Protein AF-A1ZMY4-F1 (afdb_monomer_lite)

Secondary structure (DSSP, 8-state):
-HHHHHT-HHHHHHHT----------TTSTTHHHHHHHHHHHHHHHHBPPP-TTS---B---------

Foldseek 3Di:
DVVVQLVDPVSCVVVVHDDDDQDADDPPDPCNVVSVVVVVVVCDPQQWDPQDPVRDIDGDDDDDDDDD

Structure (mmCIF, N/CA/C/O backbone):
data_AF-A1ZMY4-F1
#
_entry.id   AF-A1ZMY4-F1
#
loop_
_atom_site.group_PDB
_atom_site.id
_atom_site.type_symbol
_atom_site.label_atom_id
_atom_site.label_alt_id
_atom_site.label_comp_id
_atom_site.label_asym_id
_atom_site.label_entity_id
_atom_site.label_seq_id
_atom_site.pdbx_PDB_ins_code
_atom_site.Cartn_x
_atom_site.Cartn_y
_atom_site.Cartn_z
_atom_site.occupancy
_atom_site.B_iso_or_equiv
_atom_site.auth_seq_id
_atom_site.auth_comp_id
_atom_site.auth_asym_id
_atom_site.auth_atom_id
_atom_site.pdbx_PDB_model_num
ATOM 1 N N . MET A 1 1 ? -10.938 -17.053 -8.968 1.00 55.06 1 MET A N 1
ATOM 2 C CA . MET A 1 1 ? -12.220 -17.042 -8.209 1.00 55.06 1 MET A CA 1
ATOM 3 C C . MET A 1 1 ? -12.250 -15.994 -7.087 1.00 55.06 1 MET A C 1
ATOM 5 O O . MET A 1 1 ? -13.295 -15.386 -6.895 1.00 55.06 1 MET A O 1
ATOM 9 N N . LEU A 1 2 ? -11.143 -15.749 -6.365 1.00 57.00 2 LEU A N 1
ATOM 10 C CA . LEU A 1 2 ? -11.051 -14.679 -5.353 1.00 57.00 2 LEU A CA 1
ATOM 11 C C . LEU A 1 2 ? -10.872 -13.288 -5.992 1.00 57.00 2 LEU A C 1
ATOM 13 O O . LEU A 1 2 ? -11.578 -12.351 -5.648 1.00 57.00 2 LEU A O 1
ATOM 17 N N . THR A 1 3 ? -10.006 -13.186 -7.002 1.00 59.59 3 THR A N 1
ATOM 18 C CA . THR A 1 3 ? -9.692 -11.948 -7.735 1.00 59.59 3 THR A CA 1
ATOM 19 C C . THR A 1 3 ? -10.903 -11.310 -8.409 1.00 59.59 3 THR A C 1
ATOM 21 O O . THR A 1 3 ? -11.136 -10.124 -8.216 1.00 59.59 3 THR A O 1
ATOM 24 N N . GLN A 1 4 ? -11.735 -12.087 -9.115 1.00 61.28 4 GLN A N 1
ATOM 25 C CA . GLN A 1 4 ? -12.989 -11.567 -9.687 1.00 61.28 4 GLN A CA 1
ATOM 26 C C . GLN A 1 4 ? -13.941 -11.012 -8.619 1.00 61.28 4 GLN A C 1
ATOM 28 O O . GLN A 1 4 ? -14.645 -10.042 -8.873 1.00 61.28 4 GLN A O 1
ATOM 33 N N . LYS A 1 5 ? -13.969 -11.620 -7.424 1.00 61.84 5 LYS A N 1
ATOM 34 C CA . LYS A 1 5 ? -14.819 -11.165 -6.315 1.00 61.84 5 LYS A CA 1
ATOM 35 C C . LYS A 1 5 ? -14.273 -9.891 -5.668 1.00 61.84 5 LYS A C 1
ATOM 37 O O . LYS A 1 5 ? -15.065 -9.044 -5.284 1.00 61.84 5 LYS A O 1
ATOM 42 N N . LEU A 1 6 ? -12.949 -9.734 -5.600 1.00 66.88 6 LEU A N 1
ATOM 43 C CA . LEU A 1 6 ? -12.289 -8.516 -5.111 1.00 66.88 6 LEU A CA 1
ATOM 44 C C . LEU A 1 6 ? -12.415 -7.334 -6.089 1.00 66.88 6 LEU A C 1
ATOM 46 O O . LEU A 1 6 ? -12.292 -6.191 -5.669 1.00 66.88 6 LEU A O 1
ATOM 50 N N . LEU A 1 7 ? -12.695 -7.587 -7.373 1.00 69.44 7 LEU A N 1
ATOM 51 C CA . LEU A 1 7 ? -13.043 -6.533 -8.337 1.00 69.44 7 LEU A CA 1
ATOM 52 C C . LEU A 1 7 ? -14.452 -5.960 -8.105 1.00 69.44 7 LEU A C 1
ATOM 54 O O . LEU A 1 7 ? -14.759 -4.880 -8.604 1.00 69.44 7 LEU A O 1
ATOM 58 N N . ASN A 1 8 ? -15.313 -6.663 -7.361 1.00 78.88 8 ASN A N 1
ATOM 59 C CA . ASN A 1 8 ? -16.654 -6.193 -7.044 1.00 78.88 8 ASN A CA 1
ATOM 60 C C . ASN A 1 8 ? -16.658 -5.435 -5.707 1.00 78.88 8 ASN A C 1
ATOM 62 O O . ASN A 1 8 ? -16.551 -6.026 -4.630 1.00 78.88 8 ASN A O 1
ATOM 66 N N . HIS A 1 9 ? -16.837 -4.117 -5.787 1.00 71.56 9 HIS A N 1
ATOM 67 C CA . HIS A 1 9 ? -16.865 -3.221 -4.631 1.00 71.56 9 HIS A CA 1
ATOM 68 C C . HIS A 1 9 ? -17.951 -3.584 -3.597 1.00 71.56 9 HIS A C 1
ATOM 70 O O . HIS A 1 9 ? -17.729 -3.452 -2.391 1.00 71.56 9 HIS A O 1
ATOM 76 N N . ASP A 1 10 ? -19.105 -4.102 -4.027 1.00 82.31 10 ASP A N 1
ATOM 77 C CA . ASP A 1 10 ? -20.181 -4.488 -3.105 1.00 82.31 10 ASP A CA 1
ATOM 78 C C . ASP A 1 10 ? -19.814 -5.724 -2.278 1.00 82.31 10 ASP A C 1
ATOM 80 O O . ASP A 1 10 ? -20.143 -5.812 -1.092 1.00 82.31 10 ASP A O 1
ATOM 84 N N . GLU A 1 11 ? -19.083 -6.669 -2.871 1.00 82.44 11 GLU A N 1
ATOM 85 C CA . GLU A 1 11 ? -18.584 -7.851 -2.164 1.00 82.44 11 GLU A CA 1
ATOM 86 C C . GLU A 1 11 ? -17.482 -7.491 -1.159 1.00 82.44 11 GLU A C 1
ATOM 88 O O . GLU A 1 11 ? -17.475 -8.026 -0.045 1.00 82.44 11 GLU A O 1
ATOM 93 N N . LEU A 1 12 ? -16.605 -6.538 -1.499 1.00 81.94 12 LEU A N 1
ATOM 94 C CA . LEU A 1 12 ? -15.613 -5.983 -0.568 1.00 81.94 12 LEU A CA 1
ATOM 95 C C . LEU A 1 12 ? -16.286 -5.357 0.657 1.00 81.94 12 LEU A C 1
ATOM 97 O O . LEU A 1 12 ? -15.942 -5.680 1.799 1.00 81.94 12 LEU A O 1
ATOM 101 N N . LYS A 1 13 ? -17.315 -4.535 0.426 1.00 82.25 13 LYS A N 1
ATOM 102 C CA . LYS A 1 13 ? -18.068 -3.867 1.492 1.00 82.25 13 LYS A CA 1
ATOM 103 C C . LYS A 1 13 ? -18.790 -4.863 2.399 1.00 82.25 13 LYS A C 1
ATOM 105 O O . LYS A 1 13 ? -18.717 -4.728 3.620 1.00 82.25 13 LYS A O 1
ATOM 110 N N . LYS A 1 14 ? -19.434 -5.894 1.835 1.00 88.19 14 LYS A N 1
ATOM 111 C CA . LYS A 1 14 ? -20.071 -6.972 2.619 1.00 88.19 14 LYS A CA 1
ATOM 112 C C . LYS A 1 14 ? -19.070 -7.708 3.507 1.00 88.19 14 LYS A C 1
ATOM 114 O O . LYS A 1 14 ? -19.388 -8.032 4.648 1.00 88.19 14 LYS A O 1
ATOM 119 N N . LYS A 1 15 ? -17.864 -7.965 2.994 1.00 84.56 15 LYS A N 1
ATOM 120 C CA . LYS A 1 15 ? -16.795 -8.660 3.727 1.00 84.56 15 LYS A CA 1
ATOM 121 C C . LYS A 1 15 ? -16.004 -7.750 4.668 1.00 84.56 15 LYS A C 1
ATOM 123 O O . LYS A 1 15 ? -15.202 -8.271 5.435 1.00 84.56 15 LYS A O 1
ATOM 128 N N . LYS A 1 16 ? -16.251 -6.433 4.645 1.00 84.75 16 LYS A N 1
ATOM 129 C CA . LYS A 1 16 ? -15.497 -5.412 5.393 1.00 84.75 16 LYS A CA 1
ATOM 130 C C . LYS A 1 16 ? -13.992 -5.485 5.107 1.00 84.75 16 LYS A C 1
ATOM 132 O O . LYS A 1 16 ? -13.176 -5.376 6.018 1.00 84.75 16 LYS A O 1
ATOM 137 N N . ILE A 1 17 ? -13.647 -5.714 3.841 1.00 81.69 17 ILE A N 1
ATOM 138 C CA . ILE A 1 17 ? -12.265 -5.780 3.364 1.00 81.69 17 ILE A CA 1
ATOM 139 C C . ILE A 1 17 ? -12.011 -4.554 2.498 1.00 81.69 17 ILE A C 1
ATOM 141 O O . ILE A 1 17 ? -12.698 -4.355 1.498 1.00 81.69 17 ILE A O 1
ATOM 145 N N . ASP A 1 18 ? -10.992 -3.781 2.852 1.00 75.75 18 ASP A N 1
ATOM 146 C CA . ASP A 1 18 ? -10.432 -2.765 1.969 1.00 75.75 18 ASP A CA 1
ATOM 147 C C . ASP A 1 18 ? -9.367 -3.429 1.083 1.00 75.75 18 ASP A C 1
ATOM 149 O O . ASP A 1 18 ? -8.365 -3.935 1.588 1.00 75.75 18 ASP A O 1
ATOM 153 N N . ALA A 1 19 ? -9.586 -3.456 -0.234 1.00 80.75 19 ALA A N 1
ATOM 154 C CA . ALA A 1 19 ? -8.658 -4.039 -1.204 1.00 80.75 19 ALA A CA 1
ATOM 155 C C . ALA A 1 19 ? -8.276 -3.009 -2.271 1.00 80.75 19 ALA A C 1
ATOM 157 O O . ALA A 1 19 ? -9.112 -2.221 -2.711 1.00 80.75 19 ALA A O 1
ATOM 158 N N . TYR A 1 20 ? -7.012 -3.036 -2.695 1.00 81.19 20 TYR A N 1
ATOM 159 C CA . TYR A 1 20 ? -6.456 -2.094 -3.664 1.00 81.19 20 TYR A CA 1
ATOM 160 C C . TYR A 1 20 ? -5.589 -2.836 -4.677 1.00 81.19 20 TYR A C 1
ATOM 162 O O . TYR A 1 20 ? -4.936 -3.824 -4.344 1.00 81.19 20 TYR A O 1
ATOM 170 N N . PHE A 1 21 ? -5.586 -2.350 -5.917 1.00 83.00 21 PHE A N 1
ATOM 171 C CA . PHE A 1 21 ? -4.788 -2.912 -7.002 1.00 83.00 21 PHE A CA 1
ATOM 172 C C . PHE A 1 21 ? -3.615 -1.989 -7.318 1.00 83.00 21 PHE A C 1
ATOM 174 O O . PHE A 1 21 ? -3.807 -0.793 -7.538 1.00 83.00 21 PHE A O 1
ATOM 181 N N . ILE A 1 22 ? -2.414 -2.560 -7.385 1.00 83.12 22 ILE A N 1
ATOM 182 C CA . ILE A 1 22 ? -1.189 -1.856 -7.771 1.00 83.12 22 ILE A CA 1
ATOM 183 C C . ILE A 1 22 ? -0.769 -2.364 -9.146 1.00 83.12 22 ILE A C 1
ATOM 185 O O . ILE A 1 22 ? -0.760 -3.569 -9.400 1.00 83.12 22 ILE A O 1
ATOM 189 N N . ARG A 1 23 ? -0.428 -1.446 -10.052 1.00 86.38 23 ARG A N 1
ATOM 190 C CA . ARG A 1 23 ? 0.112 -1.807 -11.364 1.00 86.38 23 ARG A CA 1
ATOM 191 C C . ARG A 1 23 ? 1.634 -1.892 -11.285 1.00 86.38 23 ARG A C 1
ATOM 193 O O . ARG A 1 23 ? 2.304 -0.904 -10.995 1.00 86.38 23 ARG A O 1
ATOM 200 N N . LEU A 1 24 ? 2.169 -3.069 -11.592 1.00 89.69 24 LEU A N 1
ATOM 201 C CA . LEU A 1 24 ? 3.605 -3.321 -11.582 1.00 89.69 24 LEU A CA 1
ATOM 202 C C . LEU A 1 24 ? 4.165 -3.204 -13.000 1.00 89.69 24 LEU A C 1
ATOM 204 O O . LEU A 1 24 ? 3.812 -3.983 -13.884 1.00 89.69 24 LEU A O 1
ATOM 208 N N . TYR A 1 25 ? 5.026 -2.214 -13.220 1.00 92.81 25 TYR A N 1
ATOM 209 C CA . TYR A 1 25 ? 5.782 -2.063 -14.455 1.00 92.81 25 TYR A CA 1
ATOM 210 C C . TYR A 1 25 ? 7.180 -2.684 -14.291 1.00 92.81 25 TYR A C 1
ATOM 212 O O . TYR A 1 25 ? 7.847 -2.426 -13.281 1.00 92.81 25 TYR A O 1
ATOM 220 N N . PRO A 1 26 ? 7.657 -3.468 -15.276 1.00 93.81 26 PRO A N 1
ATOM 221 C CA . PRO A 1 26 ? 8.984 -4.075 -15.221 1.00 93.81 26 PRO A CA 1
ATOM 222 C C . PRO A 1 26 ? 10.083 -3.007 -15.244 1.00 93.81 26 PRO A C 1
ATOM 224 O O . PRO A 1 26 ? 9.849 -1.879 -15.678 1.00 93.81 26 PRO A O 1
ATOM 227 N N . THR A 1 27 ? 11.292 -3.376 -14.819 1.00 94.31 27 THR A N 1
ATOM 228 C CA . THR A 1 27 ? 12.452 -2.470 -14.677 1.00 94.31 27 THR A CA 1
ATOM 229 C C . THR A 1 27 ? 12.818 -1.718 -15.957 1.00 94.31 27 THR A C 1
ATOM 231 O O . THR A 1 27 ? 13.318 -0.600 -15.900 1.00 94.31 27 THR A O 1
ATOM 234 N N . THR A 1 28 ? 12.530 -2.298 -17.120 1.00 96.62 28 THR A N 1
ATOM 235 C CA . THR A 1 28 ? 12.782 -1.707 -18.442 1.00 96.62 28 THR A CA 1
ATOM 236 C C . THR A 1 28 ? 11.725 -0.692 -18.881 1.00 96.62 28 THR A C 1
ATOM 238 O O . THR A 1 28 ? 11.899 -0.009 -19.889 1.00 96.62 28 THR A O 1
ATOM 241 N N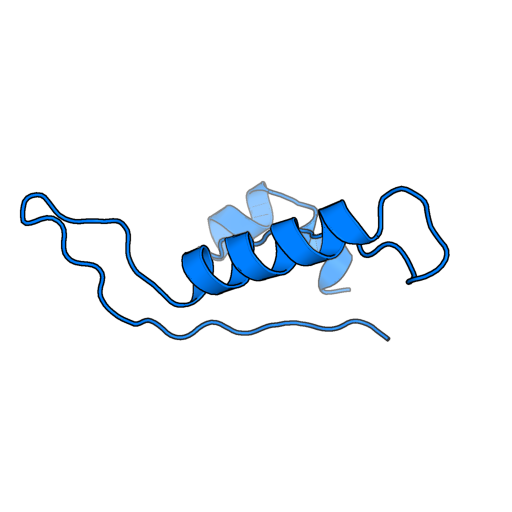 . HIS A 1 29 ? 10.606 -0.584 -18.165 1.00 96.56 29 HIS A N 1
ATOM 242 C CA . HIS A 1 29 ? 9.491 0.264 -18.556 1.00 96.56 29 HIS A CA 1
ATOM 243 C C . HIS A 1 29 ? 9.678 1.704 -18.064 1.00 96.56 29 HIS A C 1
ATOM 245 O O . HIS A 1 29 ? 10.062 1.942 -16.922 1.00 96.56 29 HIS A O 1
ATOM 251 N N . LYS A 1 30 ? 9.275 2.691 -18.875 1.00 96.44 30 LYS A N 1
ATOM 252 C CA . LYS A 1 30 ? 9.371 4.128 -18.536 1.00 96.44 30 LYS A CA 1
ATOM 253 C C . LYS A 1 30 ? 8.674 4.543 -17.229 1.00 96.44 30 LYS A C 1
ATOM 255 O O . LYS A 1 30 ? 8.994 5.583 -16.668 1.00 96.44 30 LYS A O 1
ATOM 260 N N . TYR A 1 31 ? 7.713 3.745 -16.759 1.00 95.62 31 TYR A N 1
ATOM 261 C CA . TYR A 1 31 ? 6.970 3.975 -15.510 1.00 95.62 31 TYR A CA 1
ATOM 262 C C . TYR A 1 31 ? 7.424 3.078 -14.353 1.00 95.62 31 TYR A C 1
ATOM 264 O O . TYR A 1 31 ? 6.731 2.992 -13.345 1.00 95.62 31 TYR A O 1
ATOM 272 N N . HIS A 1 32 ? 8.576 2.414 -14.463 1.00 95.50 32 HIS A N 1
ATOM 273 C CA . HIS A 1 32 ? 9.099 1.596 -13.371 1.00 95.50 32 HIS A CA 1
ATOM 274 C C . HIS A 1 32 ? 9.278 2.403 -12.077 1.00 95.50 32 HIS A C 1
ATOM 276 O O . HIS A 1 32 ? 8.852 1.970 -11.010 1.00 95.50 32 HIS A O 1
ATOM 282 N N . ASN A 1 33 ? 9.799 3.628 -12.181 1.00 94.81 33 ASN A N 1
ATOM 283 C CA . ASN A 1 33 ? 9.938 4.516 -11.024 1.00 94.81 33 ASN A CA 1
ATOM 284 C C . ASN A 1 33 ? 8.585 4.820 -10.362 1.00 94.81 33 ASN A C 1
ATOM 286 O O . ASN A 1 33 ? 8.514 4.931 -9.142 1.00 94.81 33 ASN A O 1
ATOM 290 N N . THR A 1 34 ? 7.500 4.904 -11.140 1.00 94.00 34 THR A N 1
ATOM 291 C CA . THR A 1 34 ? 6.142 5.053 -10.599 1.00 94.00 34 THR A CA 1
ATOM 292 C C . THR A 1 34 ? 5.737 3.824 -9.793 1.00 94.00 34 THR A C 1
ATOM 294 O O . THR A 1 34 ? 5.240 3.978 -8.687 1.00 94.00 34 THR A O 1
ATOM 297 N N . THR A 1 35 ? 6.023 2.614 -10.284 1.00 93.38 35 THR A N 1
ATOM 298 C CA . THR A 1 35 ? 5.784 1.377 -9.523 1.00 93.38 35 THR A CA 1
ATOM 299 C C . THR A 1 35 ? 6.526 1.374 -8.189 1.00 93.38 35 THR A C 1
ATOM 301 O O . THR A 1 35 ? 5.929 1.029 -7.177 1.00 93.38 35 THR A O 1
ATOM 304 N N . VAL A 1 36 ? 7.794 1.793 -8.155 1.00 94.50 36 VAL A N 1
ATOM 305 C CA . VAL A 1 36 ? 8.567 1.864 -6.901 1.00 94.50 36 VAL A CA 1
ATOM 306 C C . VAL A 1 36 ? 7.928 2.838 -5.904 1.00 94.50 36 VAL A C 1
ATOM 308 O O . VAL A 1 36 ? 7.783 2.514 -4.726 1.00 94.50 36 VAL A O 1
ATOM 311 N N . LEU A 1 37 ? 7.508 4.016 -6.373 1.00 94.38 37 LEU A N 1
ATOM 312 C CA . LEU A 1 37 ? 6.845 5.015 -5.532 1.00 94.38 37 LEU A CA 1
ATOM 313 C C . LEU A 1 37 ? 5.481 4.534 -5.024 1.00 94.38 37 LEU A C 1
ATOM 315 O O . LEU A 1 37 ? 5.174 4.724 -3.847 1.00 94.38 37 LEU A O 1
ATOM 319 N N . ASP A 1 38 ? 4.688 3.893 -5.883 1.00 91.69 38 ASP A N 1
ATOM 320 C CA . ASP A 1 38 ? 3.396 3.318 -5.509 1.00 91.69 38 ASP A CA 1
ATOM 321 C C . ASP A 1 38 ? 3.574 2.227 -4.449 1.00 91.69 38 ASP A C 1
ATOM 323 O O . ASP A 1 38 ? 2.868 2.239 -3.442 1.00 91.69 38 ASP A O 1
ATOM 327 N N . LEU A 1 39 ? 4.541 1.321 -4.625 1.00 91.94 39 LEU A N 1
ATOM 328 C CA . LEU A 1 39 ? 4.842 0.274 -3.646 1.00 91.94 39 LEU A CA 1
ATOM 329 C C . LEU A 1 39 ? 5.187 0.870 -2.279 1.00 91.94 39 LEU A C 1
ATOM 331 O O . LEU A 1 39 ? 4.565 0.498 -1.288 1.00 91.94 39 LEU A O 1
ATOM 335 N N . LEU A 1 40 ? 6.089 1.855 -2.230 1.00 92.50 40 LEU A N 1
ATOM 336 C CA . LEU A 1 40 ? 6.459 2.530 -0.982 1.00 92.50 40 LEU A CA 1
ATOM 337 C C . LEU A 1 40 ? 5.260 3.245 -0.332 1.00 92.50 40 LEU A C 1
ATOM 339 O O . LEU A 1 40 ? 5.089 3.239 0.891 1.00 92.50 40 LEU A O 1
ATOM 343 N N . HIS A 1 41 ? 4.419 3.883 -1.149 1.00 91.62 41 HIS A N 1
ATOM 344 C CA . HIS A 1 41 ? 3.220 4.567 -0.679 1.00 91.62 41 HIS A CA 1
ATOM 345 C C . HIS A 1 41 ? 2.238 3.589 -0.029 1.00 91.62 41 HIS A C 1
ATOM 347 O O . HIS A 1 41 ? 1.799 3.812 1.106 1.00 91.62 41 HIS A O 1
ATOM 353 N N . TRP A 1 42 ? 1.907 2.509 -0.737 1.00 90.50 42 TRP A N 1
ATOM 354 C CA . TRP A 1 42 ? 0.962 1.502 -0.271 1.00 90.50 42 TRP A CA 1
ATOM 355 C C . TRP A 1 42 ? 1.506 0.723 0.919 1.00 90.50 42 TRP A C 1
ATOM 357 O O . TRP A 1 42 ? 0.771 0.540 1.888 1.00 90.50 42 TRP A O 1
ATOM 367 N N . GLU A 1 43 ? 2.790 0.366 0.918 1.00 90.50 43 GLU A N 1
ATOM 368 C CA . GLU A 1 43 ? 3.453 -0.257 2.062 1.00 90.50 43 GLU A CA 1
ATOM 369 C C . GLU A 1 43 ? 3.262 0.597 3.317 1.00 90.50 43 GLU A C 1
ATOM 371 O O . GLU A 1 43 ? 2.732 0.109 4.312 1.00 90.50 43 GLU A O 1
ATOM 376 N N . ASN A 1 44 ? 3.576 1.895 3.274 1.00 91.50 44 ASN A N 1
ATOM 377 C CA . ASN A 1 44 ? 3.364 2.815 4.398 1.00 91.50 44 ASN A CA 1
ATOM 378 C C . ASN A 1 44 ? 1.881 2.940 4.794 1.00 91.50 44 ASN A C 1
ATOM 380 O O . ASN A 1 44 ? 1.559 2.994 5.982 1.00 91.50 44 ASN A O 1
ATOM 384 N N . PHE A 1 45 ? 0.962 2.984 3.826 1.00 90.25 45 PHE A N 1
ATOM 385 C CA . PHE A 1 45 ? -0.475 3.112 4.090 1.00 90.25 45 PHE A CA 1
ATOM 386 C C . PHE A 1 45 ? -1.078 1.863 4.755 1.00 90.25 45 PHE A C 1
ATOM 388 O O . PHE A 1 45 ? -1.954 1.971 5.624 1.00 90.25 45 PHE A O 1
ATOM 395 N N . PHE A 1 46 ? -0.616 0.672 4.374 1.00 90.38 46 PHE A N 1
ATOM 396 C CA . PHE A 1 46 ? -1.085 -0.593 4.935 1.00 90.38 4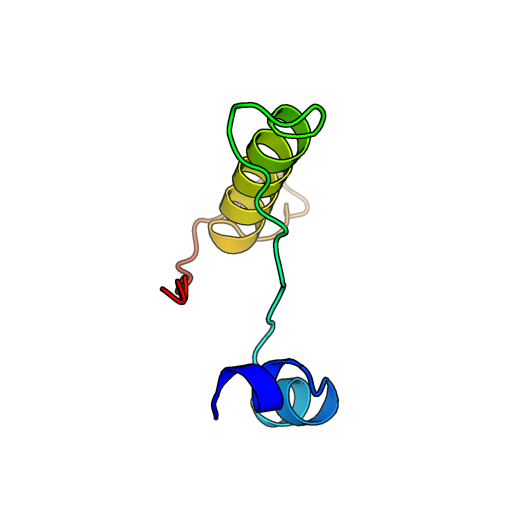6 PHE A CA 1
ATOM 397 C C . PHE A 1 46 ? -0.321 -1.030 6.177 1.00 90.38 46 PHE A C 1
ATOM 399 O O . PHE A 1 46 ? -0.902 -1.724 7.002 1.00 90.38 46 PHE A O 1
ATOM 406 N N . SER A 1 47 ? 0.919 -0.590 6.367 1.00 93.06 47 SER A N 1
ATOM 407 C CA . SER A 1 47 ? 1.692 -0.875 7.583 1.00 93.06 47 SER A CA 1
ATOM 408 C C . SER A 1 47 ? 1.439 0.118 8.712 1.00 93.06 47 SER A C 1
ATOM 410 O O . SER A 1 47 ? 1.804 -0.161 9.849 1.00 93.06 47 SER A O 1
ATOM 412 N N . HIS A 1 48 ? 0.810 1.270 8.443 1.00 94.94 48 HIS A N 1
ATOM 413 C CA . HIS A 1 48 ? 0.597 2.297 9.463 1.00 94.94 48 HIS A CA 1
ATOM 414 C C . HIS A 1 48 ? -0.837 2.831 9.524 1.00 94.94 48 HIS A C 1
ATOM 416 O O . HIS A 1 48 ? -1.588 2.864 8.546 1.00 94.94 48 HIS A O 1
ATOM 422 N N . THR A 1 49 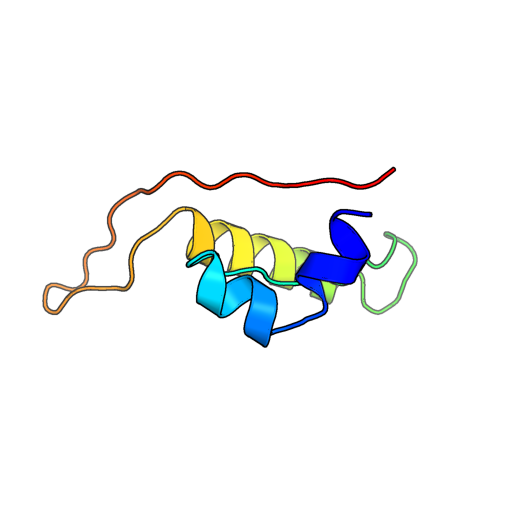? -1.239 3.297 10.704 1.00 92.06 49 THR A N 1
ATOM 423 C CA . THR A 1 49 ? -2.471 4.071 10.877 1.00 92.06 49 THR A CA 1
ATOM 424 C C . THR A 1 49 ? -2.348 5.456 10.240 1.00 92.06 49 THR A C 1
ATOM 426 O O . THR A 1 49 ? -1.253 5.978 10.007 1.00 92.06 49 THR A O 1
ATOM 429 N N . ARG A 1 50 ? -3.497 6.111 10.022 1.00 89.88 50 ARG A N 1
ATOM 430 C CA . ARG A 1 50 ? -3.513 7.546 9.714 1.00 89.88 50 ARG A CA 1
ATOM 431 C C . ARG A 1 50 ? -2.859 8.332 10.854 1.00 89.88 50 ARG A C 1
ATOM 433 O O . ARG A 1 50 ? -2.885 7.911 12.013 1.00 89.88 50 ARG A O 1
ATOM 440 N N . LYS A 1 51 ? -2.270 9.471 10.493 1.00 93.81 51 LYS A N 1
ATOM 441 C CA . LYS A 1 51 ? -1.650 10.403 11.434 1.00 93.81 51 LYS A CA 1
ATOM 442 C C . LYS A 1 51 ? -2.729 10.935 12.38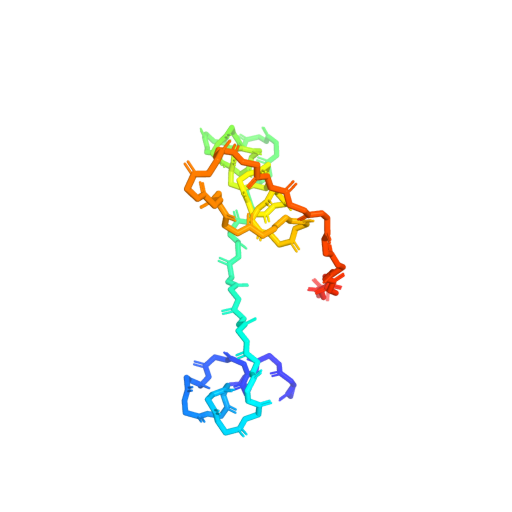6 1.00 93.81 51 LYS A C 1
ATOM 444 O O . LYS A 1 51 ? -3.758 11.417 11.919 1.00 93.81 51 LYS A O 1
ATOM 449 N N . ASN A 1 52 ? -2.518 10.815 13.695 1.00 94.44 52 ASN A N 1
ATOM 450 C CA . ASN A 1 52 ? -3.429 11.387 14.690 1.00 94.44 52 ASN A CA 1
ATOM 451 C C . ASN A 1 52 ? -3.195 12.903 14.866 1.00 94.44 52 ASN A C 1
ATOM 453 O O . ASN A 1 52 ? -2.289 13.47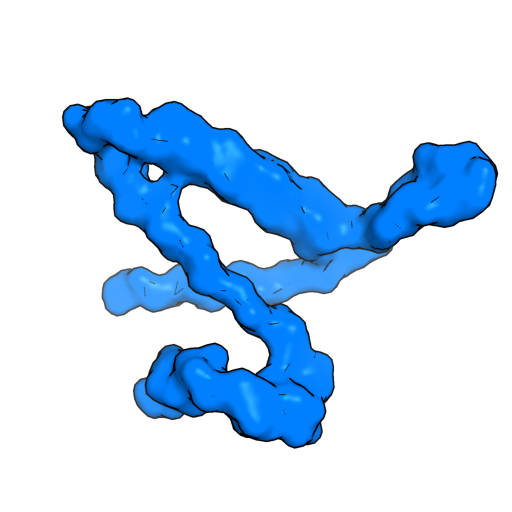4 14.255 1.00 94.44 52 ASN A O 1
ATOM 457 N N . SER A 1 53 ? -3.988 13.558 15.720 1.00 94.31 53 SER A N 1
ATOM 458 C CA . SER A 1 53 ? -3.852 14.994 16.027 1.00 94.31 53 SER A CA 1
ATOM 459 C C . SER A 1 53 ? -2.482 15.365 16.608 1.00 94.31 53 SER A C 1
ATOM 461 O O . SER A 1 53 ? -1.965 16.439 16.322 1.00 94.31 53 SER A O 1
ATOM 463 N N . ALA A 1 54 ? -1.853 14.452 17.354 1.00 94.94 54 ALA A N 1
ATOM 464 C CA . ALA A 1 54 ? -0.490 14.595 17.875 1.00 94.94 54 ALA A CA 1
ATOM 465 C C . ALA A 1 54 ? 0.603 14.284 16.833 1.00 94.94 54 ALA A C 1
ATOM 467 O O . ALA A 1 54 ? 1.791 14.244 17.148 1.00 94.94 54 ALA A O 1
ATOM 468 N N . GLY A 1 55 ? 0.216 14.005 15.592 1.00 94.12 55 GLY A N 1
ATOM 469 C CA . GLY A 1 55 ? 1.122 13.747 14.493 1.00 94.12 55 GLY A CA 1
ATOM 470 C C . GLY A 1 55 ? 1.769 12.362 14.459 1.00 94.12 55 GLY A C 1
ATOM 471 O O . GLY A 1 55 ? 2.655 12.135 13.635 1.00 94.12 55 GLY A O 1
ATOM 472 N N . LYS A 1 56 ? 1.327 11.432 15.304 1.00 94.38 56 LYS A N 1
ATOM 473 C CA . LYS A 1 56 ? 1.869 10.073 15.409 1.00 94.38 56 LYS A CA 1
ATOM 474 C C . LYS A 1 56 ? 1.127 9.099 14.495 1.00 94.38 56 LYS A C 1
ATOM 476 O O . LYS A 1 56 ? -0.072 9.249 14.248 1.00 94.38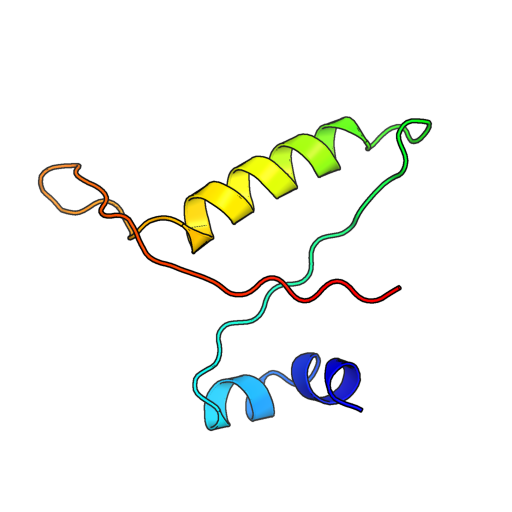 56 LYS A O 1
ATOM 481 N N . LYS A 1 57 ? 1.855 8.088 14.022 1.00 94.88 57 LYS A N 1
ATOM 482 C CA . LYS A 1 57 ? 1.329 6.898 13.344 1.00 94.88 57 LYS A CA 1
ATOM 483 C C . LYS A 1 57 ? 1.671 5.666 14.179 1.00 94.88 57 LYS A C 1
ATOM 485 O O . LYS A 1 57 ? 2.701 5.659 14.848 1.00 94.88 57 LYS A O 1
ATOM 490 N N . PHE A 1 58 ? 0.834 4.642 14.109 1.00 93.25 58 PHE A N 1
ATOM 491 C CA . PHE A 1 58 ? 1.050 3.363 14.784 1.00 93.25 58 PHE A CA 1
ATOM 492 C C . PHE A 1 58 ? 1.173 2.255 13.746 1.00 93.25 58 PHE A C 1
ATOM 494 O O . PHE A 1 58 ? 0.529 2.339 12.699 1.00 93.25 58 PHE A O 1
ATOM 501 N N . SER A 1 59 ? 1.994 1.244 14.019 1.00 93.69 59 SER A N 1
ATOM 502 C CA . SER A 1 59 ? 2.135 0.090 13.136 1.00 93.69 59 SER A CA 1
ATOM 503 C C . SER A 1 59 ? 0.865 -0.768 13.148 1.00 93.69 59 SER A C 1
ATOM 505 O O . SER A 1 59 ? 0.192 -0.911 14.170 1.00 93.69 59 SER A O 1
ATOM 507 N N . LYS A 1 60 ? 0.521 -1.330 11.992 1.00 91.38 60 LYS A N 1
ATOM 508 C CA . LYS A 1 60 ? -0.541 -2.320 11.790 1.00 91.38 60 LYS A CA 1
ATOM 509 C C . LYS A 1 60 ? -0.055 -3.362 10.776 1.00 91.38 60 LYS A C 1
ATOM 511 O O . LYS A 1 60 ? 0.804 -3.069 9.950 1.00 91.38 60 LYS A O 1
ATOM 516 N N . ALA A 1 61 ? -0.597 -4.572 10.844 1.00 85.94 61 ALA A N 1
ATOM 517 C CA . ALA A 1 61 ? -0.283 -5.629 9.887 1.00 85.94 61 ALA A CA 1
ATOM 518 C C . ALA A 1 61 ? -1.257 -5.609 8.699 1.00 85.94 61 ALA A C 1
ATOM 520 O O . ALA A 1 61 ? -2.412 -5.198 8.840 1.00 85.94 61 ALA A O 1
ATOM 521 N N . PHE A 1 62 ? -0.800 -6.097 7.548 1.00 85.25 62 PHE A N 1
ATOM 522 C CA . PHE A 1 62 ? -1.622 -6.336 6.366 1.00 85.25 62 PHE A CA 1
ATOM 523 C C . PHE A 1 62 ? -1.180 -7.624 5.667 1.00 85.25 62 PHE A C 1
ATOM 525 O O . PHE A 1 62 ? -0.080 -8.116 5.909 1.00 85.25 62 PHE A O 1
ATOM 532 N N . ILE A 1 63 ? -2.054 -8.178 4.827 1.00 83.56 63 ILE A N 1
ATOM 533 C CA . ILE A 1 63 ? -1.759 -9.361 4.015 1.00 83.56 63 ILE A CA 1
ATOM 534 C C . ILE A 1 63 ? -1.623 -8.905 2.567 1.00 83.56 63 ILE A C 1
ATOM 536 O O . ILE A 1 63 ? -2.546 -8.303 2.018 1.00 83.56 63 ILE A O 1
ATOM 540 N N . GLU A 1 64 ? -0.485 -9.209 1.957 1.00 83.81 64 GLU A N 1
ATOM 541 C CA . GLU A 1 64 ? -0.270 -9.063 0.522 1.00 83.81 64 GLU A CA 1
ATOM 542 C C . GLU A 1 64 ? -0.646 -10.370 -0.186 1.00 83.81 64 GLU A C 1
ATOM 544 O O . GLU A 1 64 ? -0.266 -11.457 0.250 1.00 83.81 64 GLU A O 1
ATOM 549 N N . ILE A 1 65 ? -1.410 -10.273 -1.275 1.00 82.44 65 ILE A N 1
ATOM 550 C CA . ILE A 1 65 ? -1.770 -11.424 -2.109 1.00 82.44 65 ILE A CA 1
ATOM 551 C C . ILE A 1 65 ? -1.092 -11.242 -3.465 1.00 82.44 65 ILE A C 1
ATOM 553 O O . ILE A 1 65 ? -1.531 -10.427 -4.276 1.00 82.44 65 ILE A O 1
ATOM 557 N N . ILE A 1 66 ? -0.035 -12.017 -3.706 1.00 77.44 66 ILE A N 1
ATOM 558 C CA . ILE A 1 66 ? 0.696 -12.041 -4.975 1.00 77.44 66 ILE A CA 1
ATOM 559 C C . ILE A 1 66 ? 0.084 -13.141 -5.847 1.00 77.44 66 ILE A C 1
ATOM 561 O O . ILE A 1 66 ? 0.072 -14.308 -5.459 1.00 77.44 66 ILE A O 1
ATOM 565 N N . ASN A 1 67 ? -0.451 -12.773 -7.014 1.00 64.56 67 ASN A N 1
ATOM 566 C CA . ASN A 1 67 ? -0.855 -13.753 -8.020 1.00 64.56 67 ASN A CA 1
ATOM 567 C C . ASN A 1 67 ? 0.300 -13.953 -8.998 1.00 64.56 67 ASN A C 1
ATOM 569 O O . ASN A 1 67 ? 0.670 -13.007 -9.694 1.00 64.56 67 ASN A O 1
ATOM 573 N N . ASN A 1 68 ? 0.824 -15.177 -9.031 1.00 53.16 68 ASN A N 1
ATOM 574 C CA . ASN A 1 68 ? 1.738 -15.648 -10.070 1.00 53.16 68 ASN A CA 1
ATOM 575 C C . ASN A 1 68 ? 0.975 -16.057 -11.331 1.00 53.16 68 ASN A C 1
ATOM 577 O O . ASN A 1 68 ? -0.150 -16.594 -11.186 1.00 53.16 68 ASN A O 1
#

Sequence (68 aa):
MLTQKLLNHDELKKKKIDAYFIRLYPTTHKYHNTTVLDLLHWENFFSHTRKNSAGKKFSKAFIEIINN

Radius of gyration: 14.8 Å; chains: 1; bounding box: 33×32×36 Å

Organism: NCBI:txid313606

pLDDT: mean 85.42, std 11.23, range [53.16, 96.62]